Protein AF-A0A7R9VG08-F1 (afdb_monomer_lite)

InterPro domains:
  IPR040853 RapA2, cadherin-like domain [PF17803] (52-114)

Organism: NCBI:txid2749911

Sequence (118 aa):
IGSDPGGVVTLRPDGAISFDPNGDFDELEDDETESVTFVYIIEDSKGAVDTATVTISVSGENDVIAEDDSYTTDQDTPITECIVMNDSDPEGHSFTVDKVDPERDGTFVDVPEGGSVT

Radius of gyration: 24.41 Å; chains: 1; bounding box: 51×30×76 Å

Structure (mmCIF, N/CA/C/O backbone):
data_AF-A0A7R9VG08-F1
#
_entry.id   AF-A0A7R9VG08-F1
#
loop_
_atom_site.group_PDB
_atom_site.id
_atom_site.type_symbol
_atom_site.label_atom_id
_atom_site.label_alt_id
_atom_site.label_comp_id
_atom_site.label_asym_id
_atom_site.label_entity_id
_atom_site.label_seq_id
_atom_site.pdbx_PDB_ins_code
_atom_site.Cartn_x
_atom_site.Cartn_y
_atom_site.Cartn_z
_atom_site.occupancy
_atom_site.B_iso_or_equiv
_atom_site.auth_seq_id
_atom_site.auth_comp_id
_atom_site.auth_asym_id
_atom_site.auth_atom_id
_atom_site.pdbx_PDB_model_num
ATOM 1 N N . ILE A 1 1 ? -9.614 14.190 21.013 1.00 35.09 1 ILE A N 1
ATOM 2 C CA . ILE A 1 1 ? -9.773 14.241 19.546 1.00 35.09 1 ILE A CA 1
ATOM 3 C C . ILE A 1 1 ? -8.469 13.720 18.973 1.00 35.09 1 ILE A C 1
ATOM 5 O O . ILE A 1 1 ? -7.469 14.417 19.056 1.00 35.09 1 ILE A O 1
ATOM 9 N N . GLY A 1 2 ? -8.440 12.418 18.679 1.00 38.91 2 GLY A N 1
ATOM 10 C CA . GLY A 1 2 ? -7.235 11.730 18.215 1.00 38.91 2 GLY A CA 1
ATOM 11 C C . GLY A 1 2 ? -6.901 12.207 16.810 1.00 38.91 2 GLY A C 1
ATOM 12 O O . GLY A 1 2 ? -7.814 12.415 16.017 1.00 38.91 2 GLY A O 1
ATOM 13 N N . SER A 1 3 ? -5.621 12.466 16.576 1.00 45.19 3 SER A N 1
ATOM 14 C CA . SER A 1 3 ? -5.012 12.631 15.257 1.00 45.19 3 SER A CA 1
ATOM 15 C C . SER A 1 3 ? -5.509 11.531 14.323 1.00 45.19 3 SER A C 1
ATOM 17 O O . SER A 1 3 ? -5.515 10.381 14.757 1.00 45.19 3 SER A O 1
ATOM 19 N N . ASP A 1 4 ? -5.953 11.893 13.114 1.00 56.69 4 ASP A N 1
ATOM 20 C CA . ASP A 1 4 ? -6.345 10.926 12.082 1.00 56.69 4 ASP A CA 1
ATOM 21 C C . ASP A 1 4 ? -5.176 9.951 11.890 1.00 56.69 4 ASP A C 1
ATOM 23 O O . ASP A 1 4 ? -4.101 10.387 11.478 1.00 56.69 4 ASP A O 1
ATOM 27 N N . PRO A 1 5 ? -5.322 8.681 12.289 1.00 61.38 5 PRO A N 1
ATOM 28 C CA . PRO A 1 5 ? -4.205 7.750 12.383 1.00 61.38 5 PRO A CA 1
ATOM 29 C C . PRO A 1 5 ? -3.847 7.091 11.037 1.00 61.38 5 PRO A C 1
ATOM 31 O O . PRO A 1 5 ? -3.235 6.032 11.049 1.00 61.38 5 PRO A O 1
ATOM 34 N N . GLY A 1 6 ? -4.250 7.689 9.909 1.00 82.94 6 GLY A N 1
ATOM 35 C CA . GLY A 1 6 ? -4.264 7.043 8.594 1.00 82.94 6 GLY A CA 1
ATOM 36 C C . GLY A 1 6 ? -5.377 5.990 8.469 1.00 82.94 6 GLY A C 1
ATOM 37 O O . GLY A 1 6 ? -5.818 5.389 9.457 1.00 82.94 6 GLY A O 1
ATOM 38 N N . GLY A 1 7 ? -5.863 5.784 7.249 1.00 90.12 7 GLY A N 1
ATOM 39 C CA . GLY A 1 7 ? -6.945 4.872 6.895 1.00 90.12 7 GLY A CA 1
ATOM 40 C C . GLY A 1 7 ? -8.329 5.266 7.433 1.00 90.12 7 GLY A C 1
ATOM 41 O O . GLY A 1 7 ? -8.524 6.224 8.182 1.00 90.12 7 GLY A O 1
ATOM 42 N N . VAL A 1 8 ? -9.344 4.483 7.062 1.00 92.75 8 VAL A N 1
ATOM 43 C CA . VAL A 1 8 ? -10.752 4.697 7.419 1.00 92.75 8 VAL A CA 1
ATOM 44 C C . VAL A 1 8 ? -11.258 3.560 8.302 1.00 92.75 8 VAL A C 1
ATOM 46 O O . VAL A 1 8 ? -11.385 2.412 7.873 1.00 92.75 8 VAL A O 1
ATOM 49 N N . VAL A 1 9 ? -11.631 3.884 9.545 1.00 93.12 9 VAL A N 1
ATOM 50 C CA . VAL A 1 9 ? -12.285 2.943 10.469 1.00 93.12 9 VAL A CA 1
ATOM 51 C C . VAL A 1 9 ? -13.802 3.124 10.432 1.00 93.12 9 VAL A C 1
ATOM 53 O O . VAL A 1 9 ? -14.326 4.200 10.711 1.00 93.12 9 VAL A O 1
ATOM 56 N N . THR A 1 10 ? -14.531 2.039 10.174 1.00 92.56 10 THR A N 1
ATOM 57 C CA . THR A 1 10 ? -15.999 2.000 10.241 1.00 92.56 10 THR A CA 1
ATOM 58 C C . THR A 1 10 ? -16.467 1.051 11.339 1.00 92.56 10 THR A C 1
ATOM 60 O O . THR A 1 10 ? -16.187 -0.147 11.290 1.00 92.56 10 THR A O 1
ATOM 63 N N . LEU A 1 11 ? -17.241 1.560 12.304 1.00 92.88 11 LEU A N 1
ATOM 64 C CA . LEU A 1 11 ? -17.931 0.740 13.305 1.00 92.88 11 LEU A CA 1
ATOM 65 C C . LEU A 1 11 ? -19.284 0.263 12.766 1.00 92.88 11 LEU A C 1
ATOM 67 O O . LEU A 1 11 ? -20.112 1.058 12.318 1.00 92.88 11 LEU A O 1
ATOM 71 N N . ARG A 1 12 ? -19.530 -1.043 12.845 1.00 92.88 12 ARG A N 1
ATOM 72 C CA . ARG A 1 12 ? -20.773 -1.684 12.414 1.00 92.88 12 ARG A CA 1
ATOM 73 C C . ARG A 1 12 ? -21.762 -1.820 13.584 1.00 92.88 12 ARG A C 1
ATOM 75 O O . ARG A 1 12 ? -21.340 -1.903 14.738 1.00 92.88 12 ARG A O 1
ATOM 82 N N . PRO A 1 13 ? -23.084 -1.893 13.321 1.00 89.62 13 PRO A N 1
ATOM 83 C CA . PRO A 1 13 ? -24.103 -1.992 14.376 1.00 89.62 13 PRO A CA 1
ATOM 84 C C . PRO A 1 13 ? -24.025 -3.246 15.261 1.00 89.62 13 PRO A C 1
ATOM 86 O O . PRO A 1 13 ? -24.587 -3.258 16.351 1.00 89.62 13 PRO A O 1
ATOM 89 N N . ASP A 1 14 ? -23.368 -4.306 14.792 1.00 92.12 14 ASP A N 1
ATOM 90 C CA . ASP A 1 14 ? -23.110 -5.543 15.541 1.00 92.12 14 ASP A CA 1
ATOM 91 C C . ASP A 1 14 ? -21.860 -5.456 16.438 1.00 92.12 14 ASP A C 1
ATOM 93 O O . ASP A 1 14 ? -21.523 -6.426 17.115 1.00 92.12 14 ASP A O 1
ATOM 97 N N . GLY A 1 15 ? -21.189 -4.300 16.465 1.00 89.44 15 GLY A N 1
ATOM 98 C CA . GLY A 1 15 ? -19.971 -4.057 17.234 1.00 89.44 15 GLY A CA 1
ATOM 99 C C . GLY A 1 15 ? -18.682 -4.466 16.517 1.00 89.44 15 GLY A C 1
ATOM 100 O O . GLY A 1 15 ? -17.605 -4.282 17.079 1.00 89.44 15 GLY A O 1
ATOM 101 N N . ALA A 1 16 ? -18.759 -4.997 15.291 1.00 94.12 16 ALA A N 1
ATOM 102 C CA . ALA A 1 16 ? -17.576 -5.266 14.479 1.00 94.12 16 ALA A CA 1
ATOM 103 C C . ALA A 1 16 ? -16.996 -3.971 13.888 1.00 94.12 16 ALA A C 1
ATOM 105 O O . ALA A 1 16 ? -17.726 -3.013 13.633 1.00 94.12 16 ALA A O 1
ATOM 106 N N . ILE A 1 17 ? -15.694 -3.955 13.606 1.00 94.56 17 ILE A N 1
ATOM 107 C CA . ILE A 1 17 ? -15.035 -2.862 12.880 1.00 94.56 17 ILE A CA 1
ATOM 108 C C . ILE A 1 17 ? -14.584 -3.316 11.488 1.00 94.56 17 ILE A C 1
ATOM 110 O O . ILE A 1 17 ? -14.292 -4.493 11.280 1.00 94.56 17 ILE A O 1
ATOM 114 N N . SER A 1 18 ? -14.529 -2.375 10.550 1.00 94.38 18 SER A N 1
ATOM 115 C CA . SER A 1 18 ? -13.807 -2.486 9.278 1.00 94.38 18 SER A CA 1
ATOM 116 C C . SER A 1 18 ? -12.726 -1.414 9.253 1.00 94.38 18 SER A C 1
ATOM 118 O O . SER A 1 18 ? -12.994 -0.292 9.681 1.00 94.38 18 SER A O 1
ATOM 120 N N . PHE A 1 19 ? -11.542 -1.753 8.757 1.00 94.81 19 PHE A N 1
ATOM 121 C CA . PHE A 1 19 ? -10.441 -0.819 8.541 1.00 94.81 19 PHE A CA 1
ATOM 122 C C . PHE A 1 19 ? -10.016 -0.902 7.078 1.00 94.81 19 PHE A C 1
ATOM 124 O O . PHE A 1 19 ? -9.847 -2.006 6.562 1.00 94.81 19 PHE A O 1
ATOM 131 N N . ASP A 1 20 ? -9.910 0.251 6.432 1.00 95.25 20 ASP A N 1
ATOM 132 C CA . ASP A 1 20 ? -9.443 0.407 5.058 1.00 95.25 20 ASP A CA 1
ATOM 133 C C . ASP A 1 20 ? -8.213 1.328 5.071 1.00 95.25 20 ASP A C 1
ATOM 135 O O . ASP A 1 20 ? -8.377 2.498 5.418 1.00 95.25 20 ASP A O 1
ATOM 139 N N . PRO A 1 21 ? -7.001 0.836 4.755 1.00 94.06 21 PRO A N 1
ATOM 140 C CA . PRO A 1 21 ? -5.797 1.665 4.670 1.00 94.06 21 PRO A CA 1
ATOM 141 C C . PRO A 1 21 ? -5.931 2.838 3.685 1.00 94.06 21 PRO A C 1
ATOM 143 O O . PRO A 1 21 ? -5.313 3.872 3.905 1.00 94.06 21 PRO A O 1
ATOM 146 N N . ASN A 1 22 ? -6.760 2.700 2.639 1.00 93.12 22 ASN A N 1
ATOM 147 C CA . ASN A 1 22 ? -7.077 3.737 1.649 1.00 93.12 22 ASN A CA 1
ATOM 148 C C . ASN A 1 22 ? -5.852 4.453 1.027 1.00 93.12 22 ASN A C 1
ATOM 150 O O . ASN A 1 22 ? -5.936 5.629 0.681 1.00 93.12 22 ASN A O 1
ATOM 154 N N . GLY A 1 23 ? -4.726 3.751 0.883 1.00 92.94 23 GLY A N 1
ATOM 155 C CA . GLY A 1 23 ? -3.485 4.296 0.321 1.00 92.94 23 GLY A CA 1
ATOM 156 C C . GLY A 1 23 ? -2.660 5.163 1.281 1.00 92.94 23 GLY A C 1
ATOM 157 O O . GLY A 1 23 ? -1.589 5.640 0.929 1.00 92.94 23 GLY A O 1
ATOM 158 N N . ASP A 1 24 ? -3.120 5.371 2.520 1.00 94.44 24 ASP A N 1
ATOM 159 C CA . ASP A 1 24 ? -2.430 6.248 3.480 1.00 94.44 24 ASP A CA 1
ATOM 160 C C . ASP A 1 24 ? -1.093 5.663 3.986 1.00 94.44 24 ASP A C 1
ATOM 162 O O . ASP A 1 24 ? -0.389 6.327 4.743 1.00 94.44 24 ASP A O 1
ATOM 166 N N . PHE A 1 25 ? -0.758 4.430 3.594 1.00 95.12 25 PHE A N 1
ATOM 167 C CA . PHE A 1 25 ? 0.433 3.694 4.024 1.00 95.12 25 PHE A CA 1
ATOM 168 C C . PHE A 1 25 ? 1.266 3.170 2.846 1.00 95.12 25 PHE A C 1
ATOM 170 O O . PHE A 1 25 ? 2.125 2.324 3.066 1.00 95.12 25 PHE A O 1
ATOM 177 N N . ASP A 1 26 ? 1.023 3.666 1.626 1.00 94.38 26 ASP A N 1
ATOM 178 C CA . ASP A 1 26 ? 1.740 3.237 0.411 1.00 94.38 26 ASP A CA 1
ATOM 179 C C . ASP A 1 26 ? 3.239 3.608 0.452 1.00 94.38 26 ASP A C 1
ATOM 181 O O . ASP A 1 26 ? 4.011 3.156 -0.374 1.00 94.38 26 ASP A O 1
ATOM 185 N N . GLU A 1 27 ? 3.668 4.440 1.406 1.00 94.06 27 GLU A N 1
ATOM 186 C CA . GLU A 1 27 ? 5.082 4.792 1.603 1.00 94.06 27 GLU A CA 1
ATOM 187 C C . GLU A 1 27 ? 5.826 3.825 2.552 1.00 94.06 27 GLU A C 1
ATOM 189 O O . GLU A 1 27 ? 7.013 4.029 2.792 1.00 94.06 27 GLU A O 1
ATOM 194 N N . LEU A 1 28 ? 5.155 2.828 3.153 1.00 95.25 28 LEU A N 1
ATOM 195 C CA . LEU A 1 28 ? 5.797 1.904 4.098 1.00 95.25 28 LEU A CA 1
ATOM 196 C C . LEU A 1 28 ? 6.549 0.778 3.376 1.00 95.25 28 LEU A C 1
ATOM 198 O O . LEU A 1 28 ? 5.935 -0.029 2.685 1.00 95.25 28 LEU A O 1
ATOM 202 N N . GLU A 1 29 ? 7.839 0.622 3.675 1.00 95.69 29 GLU A N 1
ATOM 203 C CA . GLU A 1 29 ? 8.657 -0.482 3.147 1.00 95.69 29 GLU A CA 1
ATOM 204 C C . GLU A 1 29 ? 8.389 -1.840 3.856 1.00 95.69 29 GLU A C 1
ATOM 206 O O . GLU A 1 29 ? 7.781 -1.908 4.928 1.00 95.69 29 GLU A O 1
ATOM 211 N N . ASP A 1 30 ? 8.908 -2.944 3.293 1.00 93.38 30 ASP A N 1
ATOM 212 C CA . ASP A 1 30 ? 8.759 -4.338 3.779 1.00 93.38 30 ASP A CA 1
ATOM 213 C C . ASP A 1 30 ? 9.086 -4.554 5.276 1.00 93.38 30 ASP A C 1
ATOM 215 O O . ASP A 1 30 ? 8.587 -5.492 5.912 1.00 93.38 30 ASP A O 1
ATOM 219 N N . ASP A 1 31 ? 9.986 -3.752 5.848 1.00 94.06 31 ASP A N 1
ATOM 220 C CA . ASP A 1 31 ? 10.394 -3.836 7.253 1.00 94.06 31 ASP A CA 1
ATOM 221 C C . ASP A 1 31 ? 9.844 -2.700 8.125 1.00 94.06 31 ASP A C 1
ATOM 223 O O . ASP A 1 31 ? 10.141 -2.631 9.328 1.00 94.06 31 ASP A O 1
ATOM 227 N N . GLU A 1 32 ? 8.969 -1.871 7.562 1.00 96.12 32 GLU A N 1
ATOM 228 C CA . GLU A 1 32 ? 8.303 -0.787 8.255 1.00 96.12 32 GLU A CA 1
ATOM 229 C C . GLU A 1 32 ? 6.909 -1.178 8.744 1.00 96.12 32 GLU A C 1
ATOM 231 O O . GLU A 1 32 ? 6.241 -2.117 8.297 1.00 96.12 32 GLU A O 1
ATOM 236 N N . THR A 1 33 ? 6.473 -0.498 9.799 1.00 95.25 33 THR A N 1
ATOM 237 C CA . THR A 1 33 ? 5.167 -0.738 10.403 1.00 95.25 33 THR A CA 1
ATOM 238 C C . THR A 1 33 ? 4.679 0.518 11.095 1.00 95.25 33 THR A C 1
ATOM 240 O O . THR A 1 33 ? 5.383 1.087 11.934 1.00 95.25 33 THR A O 1
ATOM 243 N N . GLU A 1 34 ? 3.426 0.880 10.837 1.00 95.19 34 GLU A N 1
ATOM 244 C CA . GLU A 1 34 ? 2.744 1.972 11.519 1.00 95.19 34 GLU A CA 1
ATOM 245 C C . GLU A 1 34 ? 1.562 1.468 12.358 1.00 95.19 34 GLU A C 1
ATOM 247 O O . GLU A 1 34 ? 0.969 0.414 12.114 1.00 95.19 34 GLU A O 1
ATOM 252 N N . SER A 1 35 ? 1.251 2.194 13.434 1.00 93.69 35 SER A N 1
ATOM 253 C CA . SER A 1 35 ? 0.172 1.845 14.357 1.00 93.69 35 SER A CA 1
ATOM 254 C C . SER A 1 35 ? -0.977 2.835 14.281 1.00 93.69 35 SER A C 1
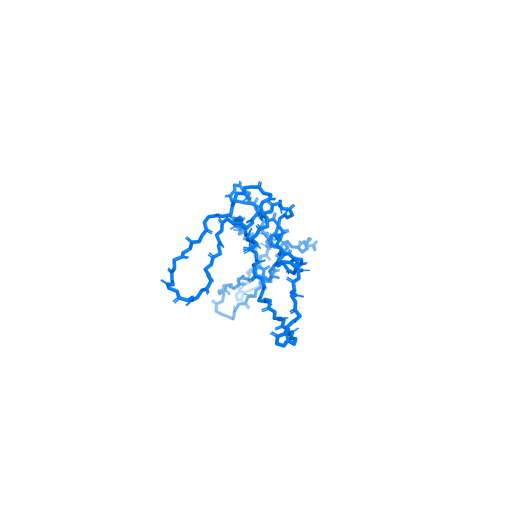ATOM 256 O O . SER A 1 35 ? -0.850 3.993 14.677 1.00 93.69 35 SER A O 1
ATOM 258 N N . VAL A 1 36 ? -2.148 2.321 13.926 1.00 93.88 36 VAL A N 1
ATOM 259 C CA . VAL A 1 36 ? -3.406 3.061 13.922 1.00 93.88 36 VAL A CA 1
ATOM 260 C C . VAL A 1 36 ? -4.121 2.827 15.248 1.00 93.88 36 VAL A C 1
ATOM 262 O O . VAL A 1 36 ? -4.367 1.682 15.638 1.00 93.88 36 VAL A O 1
ATOM 265 N N . THR A 1 37 ? -4.467 3.892 15.978 1.00 92.75 37 THR A N 1
ATOM 266 C CA . THR A 1 37 ? -5.143 3.761 17.281 1.00 92.75 37 THR A CA 1
ATOM 267 C C . THR A 1 37 ? -6.423 4.573 17.365 1.00 92.75 37 THR A C 1
ATOM 269 O O . THR A 1 37 ? -6.474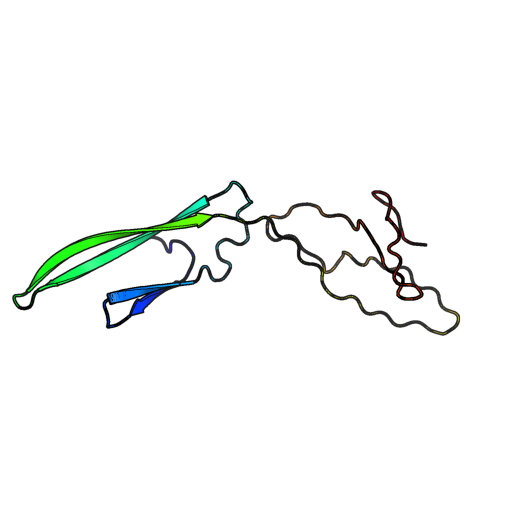 5.736 16.974 1.00 92.75 37 THR A O 1
ATOM 272 N N . PHE A 1 38 ? -7.467 3.970 17.929 1.00 90.38 38 PHE A N 1
ATOM 273 C CA . PHE A 1 38 ? -8.723 4.660 18.204 1.00 90.38 38 PHE A CA 1
ATOM 274 C C . PHE A 1 38 ? -9.359 4.158 19.500 1.00 90.38 38 PHE A C 1
ATOM 276 O O . PHE A 1 38 ? -9.084 3.058 19.978 1.00 90.38 38 PHE A O 1
ATOM 283 N N . VAL A 1 39 ? -10.214 4.990 20.091 1.00 93.19 39 VAL A N 1
ATOM 284 C CA . VAL A 1 39 ? -10.913 4.698 21.348 1.00 93.19 39 VAL A CA 1
ATOM 285 C C . VAL A 1 39 ? -12.384 4.446 21.051 1.00 93.19 39 VAL A C 1
ATOM 287 O O . VAL A 1 39 ? -12.990 5.180 20.273 1.00 93.19 39 VAL A O 1
ATOM 290 N N . TYR A 1 40 ? -12.971 3.448 21.705 1.00 92.38 40 TYR A N 1
ATOM 291 C CA . TYR A 1 40 ? -14.411 3.213 21.701 1.00 92.38 40 TYR A CA 1
ATOM 292 C C . TYR A 1 40 ? -14.978 3.263 23.120 1.00 92.38 40 TYR A C 1
ATOM 294 O O . TYR A 1 40 ? -14.261 3.108 24.112 1.00 92.38 40 TYR A O 1
ATOM 302 N N . ILE A 1 41 ? -16.283 3.516 23.200 1.00 95.06 41 ILE A N 1
ATOM 303 C CA . ILE A 1 41 ? -17.036 3.639 24.447 1.00 95.06 41 ILE A CA 1
ATOM 304 C C . ILE A 1 41 ? -18.150 2.598 24.412 1.00 95.06 41 ILE A C 1
ATOM 306 O O . ILE A 1 41 ? -18.849 2.479 23.405 1.00 95.06 41 ILE A O 1
ATOM 310 N N . ILE A 1 42 ? -18.319 1.861 25.505 1.00 95.62 42 ILE A N 1
ATOM 311 C CA . ILE A 1 42 ? -19.482 1.000 25.727 1.00 95.62 42 ILE A CA 1
ATOM 312 C C . ILE A 1 42 ? -20.384 1.636 26.779 1.00 95.62 42 ILE A C 1
ATOM 314 O O . ILE A 1 42 ? -19.898 2.286 27.701 1.00 95.62 42 ILE A O 1
ATOM 318 N N . GLU A 1 43 ? -21.691 1.433 26.647 1.00 96.88 43 GLU A N 1
ATOM 319 C CA . GLU A 1 43 ? -22.695 1.877 27.612 1.00 96.88 43 GLU A CA 1
ATOM 320 C C . GLU A 1 43 ? -23.655 0.720 27.907 1.00 96.88 43 GLU A C 1
ATOM 322 O O . GLU A 1 43 ? -24.136 0.052 26.987 1.00 96.88 43 GLU A O 1
ATOM 327 N N . ASP A 1 44 ? -23.921 0.449 29.185 1.00 97.31 44 ASP A N 1
ATOM 328 C CA . ASP A 1 44 ? -24.915 -0.546 29.580 1.00 97.31 44 ASP A CA 1
ATOM 329 C C . ASP A 1 44 ? -26.344 0.031 29.580 1.00 97.31 44 ASP A C 1
ATOM 331 O O . ASP A 1 44 ? -26.578 1.235 29.524 1.00 97.31 44 ASP A O 1
ATOM 335 N N . SER A 1 45 ? -27.348 -0.839 29.707 1.00 97.38 45 SER A N 1
ATOM 336 C CA . SER A 1 45 ? -28.766 -0.425 29.741 1.00 97.38 45 SER A CA 1
ATOM 337 C C . SER A 1 45 ? -29.156 0.516 30.898 1.00 97.38 45 SER A C 1
ATOM 339 O O . SER A 1 45 ? -30.297 0.975 30.952 1.00 97.38 45 SER A O 1
ATOM 341 N N . LYS A 1 46 ? -28.255 0.756 31.856 1.00 97.81 46 LYS A N 1
ATOM 342 C CA . LYS A 1 46 ? -28.455 1.615 33.028 1.00 97.81 46 LYS A CA 1
ATOM 343 C C . LYS A 1 46 ? -27.634 2.906 32.949 1.00 97.81 46 LYS A C 1
ATOM 345 O O . LYS A 1 46 ? -27.695 3.694 33.893 1.00 97.81 46 LYS A O 1
ATOM 350 N N . GLY A 1 47 ? -26.912 3.130 31.851 1.00 97.56 47 GLY A N 1
ATOM 351 C CA . GLY A 1 47 ? -26.115 4.328 31.602 1.00 97.56 47 GLY A CA 1
ATOM 352 C C . GLY A 1 47 ? -24.708 4.294 32.200 1.00 97.56 47 GLY A C 1
ATOM 353 O O . GLY A 1 47 ? -24.071 5.341 32.308 1.00 97.56 47 GLY A O 1
ATOM 354 N N . ALA A 1 48 ? -24.214 3.129 32.634 1.00 98.44 48 ALA A N 1
ATOM 355 C CA . ALA A 1 48 ? -22.810 2.995 33.008 1.00 98.44 48 ALA A CA 1
ATOM 356 C C . ALA A 1 48 ? -21.952 2.928 31.742 1.00 98.44 48 ALA A C 1
ATOM 358 O O . ALA A 1 48 ? -22.238 2.122 30.858 1.00 98.44 48 ALA A O 1
ATOM 359 N N . VAL A 1 49 ? -20.899 3.745 31.679 1.00 98.31 49 VAL A N 1
ATOM 360 C CA . VAL A 1 49 ? -19.980 3.815 30.536 1.00 98.31 49 VAL A CA 1
ATOM 361 C C . VAL A 1 49 ? -18.586 3.318 30.897 1.00 98.31 49 VAL A C 1
ATOM 363 O O . VAL A 1 49 ? -18.128 3.517 32.023 1.00 98.31 49 VAL A O 1
ATOM 366 N N . ASP A 1 50 ? -17.908 2.717 29.925 1.00 98.31 50 ASP A N 1
ATOM 367 C CA . ASP A 1 50 ? -16.486 2.373 29.994 1.00 98.31 50 ASP A CA 1
ATOM 368 C C . ASP A 1 50 ? -15.812 2.617 28.638 1.00 98.31 50 ASP A C 1
ATOM 370 O O . ASP A 1 50 ? -16.481 2.670 27.603 1.00 98.31 50 ASP A O 1
ATOM 374 N N . THR A 1 51 ? -14.493 2.795 28.637 1.00 97.62 51 THR A N 1
ATOM 375 C CA . THR A 1 51 ? -13.717 3.143 27.439 1.00 97.62 51 THR A CA 1
ATOM 376 C C . THR A 1 51 ? -12.571 2.169 27.223 1.00 97.62 51 THR A C 1
ATOM 378 O O . THR A 1 51 ? -11.877 1.820 28.176 1.00 97.62 51 THR A O 1
ATOM 381 N N . ALA A 1 52 ? -12.306 1.802 25.971 1.00 96.50 52 ALA A N 1
ATOM 382 C CA . ALA A 1 52 ? -11.162 0.972 25.610 1.00 96.50 52 ALA A CA 1
ATOM 383 C C . ALA A 1 52 ? -10.518 1.430 24.295 1.00 96.50 52 ALA A C 1
ATOM 385 O O . ALA A 1 52 ? -11.152 2.080 23.463 1.00 96.50 52 ALA A O 1
ATOM 386 N N . THR A 1 53 ? -9.244 1.087 24.120 1.00 95.25 53 THR A N 1
ATOM 387 C CA . THR A 1 53 ? -8.446 1.430 22.936 1.00 95.25 53 THR A CA 1
ATOM 388 C C . THR A 1 53 ? -8.290 0.211 22.039 1.00 95.25 53 THR A C 1
ATOM 390 O O . THR A 1 53 ? -8.033 -0.891 22.525 1.00 95.25 53 THR A O 1
ATOM 393 N N . VAL A 1 54 ? -8.411 0.420 20.732 1.00 94.56 54 VAL A N 1
ATOM 394 C CA . VAL A 1 54 ? -8.011 -0.527 19.692 1.00 94.56 54 VAL A CA 1
ATOM 395 C C . VAL A 1 54 ? -6.719 -0.021 19.060 1.00 94.56 54 VAL A C 1
ATOM 397 O O . VAL A 1 54 ? -6.585 1.173 18.788 1.00 94.56 54 VAL A O 1
ATOM 400 N N . THR A 1 55 ? -5.786 -0.940 18.828 1.00 94.56 55 THR A N 1
ATOM 401 C CA . THR A 1 55 ? -4.544 -0.704 18.089 1.00 94.56 55 THR A CA 1
ATOM 402 C C . THR A 1 55 ? -4.503 -1.669 16.913 1.00 94.56 55 THR A C 1
ATOM 404 O O . THR A 1 55 ? -4.644 -2.876 17.108 1.00 94.56 55 THR A O 1
ATOM 407 N N . ILE A 1 56 ? -4.328 -1.132 15.711 1.00 95.31 56 ILE A N 1
ATOM 408 C CA . ILE A 1 56 ? -4.120 -1.870 14.466 1.00 95.31 56 ILE A CA 1
ATOM 409 C C . ILE A 1 56 ? -2.672 -1.626 14.044 1.00 95.31 56 ILE A C 1
ATOM 411 O O . ILE A 1 56 ? -2.202 -0.495 14.110 1.00 95.31 56 ILE A O 1
ATOM 415 N N . SER A 1 57 ? -1.976 -2.688 13.650 1.00 95.38 57 SER A N 1
ATOM 416 C CA . SER A 1 57 ? -0.621 -2.624 13.101 1.00 95.38 57 SER A CA 1
ATOM 417 C C . SER A 1 57 ? -0.720 -2.802 11.592 1.00 95.38 57 SER A C 1
ATOM 419 O O . SER A 1 57 ? -1.289 -3.804 11.155 1.00 95.38 57 SER A O 1
ATOM 421 N N . VAL A 1 58 ? -0.201 -1.847 10.827 1.00 96.62 58 VAL A N 1
ATOM 422 C CA . VAL A 1 58 ? -0.109 -1.898 9.364 1.00 96.62 58 VAL A CA 1
ATOM 423 C C . VAL A 1 58 ? 1.351 -2.134 9.021 1.00 96.62 58 VAL A C 1
ATOM 425 O O . VAL A 1 58 ? 2.193 -1.343 9.430 1.00 96.62 58 VAL A O 1
ATOM 428 N N . SER A 1 59 ? 1.650 -3.249 8.363 1.00 96.12 59 SER A N 1
ATOM 429 C CA . SER A 1 59 ? 2.988 -3.529 7.836 1.00 96.12 59 SER A CA 1
ATOM 430 C C . SER A 1 59 ? 3.052 -3.051 6.395 1.00 96.12 59 SER A C 1
ATOM 432 O O . SER A 1 59 ? 2.062 -3.220 5.681 1.00 96.12 59 SER A O 1
ATOM 434 N N . GLY A 1 60 ? 4.179 -2.451 6.024 1.00 95.38 60 GLY A N 1
ATOM 435 C CA . GLY A 1 60 ? 4.455 -2.076 4.645 1.00 95.38 60 GLY A CA 1
ATOM 436 C C . GLY A 1 60 ? 4.756 -3.277 3.761 1.00 95.38 60 GLY A C 1
ATOM 437 O O . GLY A 1 60 ? 5.039 -4.375 4.253 1.00 95.38 60 GLY A O 1
ATOM 438 N N . GLU A 1 61 ? 4.669 -3.043 2.461 1.00 95.00 61 GLU A N 1
ATOM 439 C CA . GLU A 1 61 ? 5.144 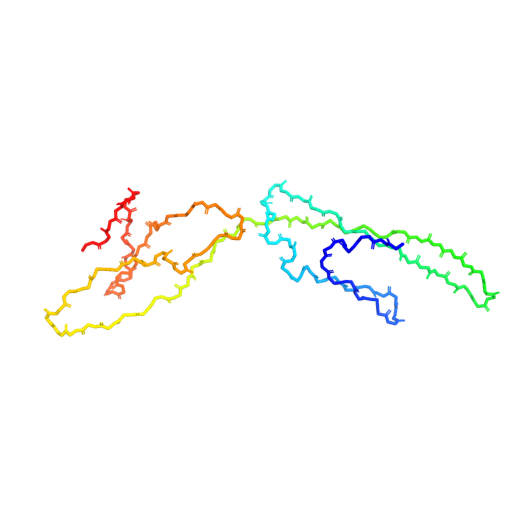-3.922 1.397 1.00 95.00 61 GLU A CA 1
ATOM 440 C C . GLU A 1 61 ? 5.854 -3.018 0.391 1.00 95.00 61 GLU A C 1
ATOM 442 O O . GLU A 1 61 ? 5.338 -1.952 0.098 1.00 95.00 61 GLU A O 1
ATOM 447 N N . ASN A 1 62 ? 7.018 -3.416 -0.122 1.00 94.00 62 ASN A N 1
ATOM 448 C CA . ASN A 1 62 ? 7.687 -2.630 -1.159 1.00 94.00 62 ASN A CA 1
ATOM 449 C C . ASN A 1 62 ? 6.992 -2.806 -2.518 1.00 94.00 62 ASN A C 1
ATOM 451 O O . ASN A 1 62 ? 7.006 -3.910 -3.082 1.00 94.00 62 ASN A O 1
ATOM 455 N N . ASP A 1 63 ? 6.550 -1.706 -3.114 1.00 93.75 63 ASP A N 1
ATOM 456 C CA . ASP A 1 63 ? 5.856 -1.675 -4.395 1.00 93.75 63 ASP A CA 1
ATOM 457 C C . ASP A 1 63 ? 6.733 -1.248 -5.589 1.00 93.75 63 ASP A C 1
ATOM 459 O O . ASP A 1 63 ? 7.854 -0.768 -5.466 1.00 93.75 63 ASP A O 1
ATOM 463 N N . VAL A 1 64 ? 6.223 -1.505 -6.800 1.00 94.06 64 VAL A N 1
ATOM 464 C CA . VAL A 1 64 ? 6.647 -0.869 -8.059 1.00 94.06 64 VAL A CA 1
ATOM 465 C C . VAL A 1 64 ? 5.494 -0.971 -9.058 1.00 94.06 64 VAL A C 1
ATOM 467 O O . VAL A 1 64 ? 4.900 -2.037 -9.244 1.00 94.06 64 VAL A O 1
ATOM 470 N N . ILE A 1 65 ? 5.160 0.136 -9.713 1.00 94.62 65 ILE A N 1
ATOM 471 C CA . ILE A 1 65 ? 4.012 0.252 -10.613 1.00 94.62 65 ILE A CA 1
ATOM 472 C C . ILE A 1 65 ? 4.523 0.543 -12.020 1.00 94.62 65 ILE A C 1
ATOM 474 O O . ILE A 1 65 ? 5.020 1.636 -12.289 1.00 94.62 65 ILE A O 1
ATOM 478 N N . ALA A 1 66 ? 4.367 -0.435 -12.913 1.00 95.12 66 ALA A N 1
ATOM 479 C CA . ALA A 1 66 ? 4.611 -0.265 -14.341 1.00 95.12 66 ALA A CA 1
ATOM 480 C C . ALA A 1 66 ? 3.302 0.067 -15.071 1.00 95.12 66 ALA A C 1
ATOM 482 O O . ALA A 1 66 ? 2.295 -0.620 -14.881 1.00 95.12 66 ALA A O 1
ATOM 483 N N . GLU A 1 67 ? 3.320 1.097 -15.909 1.00 95.75 67 GLU A N 1
ATOM 484 C CA . GLU A 1 67 ? 2.153 1.597 -16.638 1.00 95.75 67 GLU A CA 1
ATOM 485 C C . GLU A 1 67 ? 2.303 1.338 -18.146 1.00 95.75 67 GLU A C 1
ATOM 487 O O . GLU A 1 67 ? 3.365 1.540 -18.731 1.00 95.75 67 GLU A O 1
ATOM 492 N N . ASP A 1 68 ? 1.223 0.918 -18.811 1.00 94.62 68 ASP A N 1
ATOM 493 C CA . ASP A 1 68 ? 1.280 0.520 -20.224 1.00 94.62 68 ASP A CA 1
ATOM 494 C C . ASP A 1 68 ? 1.681 1.683 -21.153 1.00 94.62 68 ASP A C 1
ATOM 496 O O . ASP A 1 68 ? 1.052 2.747 -21.185 1.00 94.62 68 ASP A O 1
ATOM 500 N N . ASP A 1 69 ? 2.659 1.428 -22.021 1.00 93.25 69 ASP A N 1
ATOM 501 C CA . ASP A 1 69 ? 3.043 2.329 -23.101 1.00 93.25 69 ASP A CA 1
ATOM 502 C C . ASP A 1 69 ? 2.276 2.072 -24.403 1.00 93.25 69 ASP A C 1
ATOM 504 O O . ASP A 1 69 ? 2.004 0.936 -24.803 1.00 93.25 69 ASP A O 1
ATOM 508 N N . SER A 1 70 ? 2.025 3.136 -25.170 1.00 93.62 70 SER A N 1
ATOM 509 C CA . SER A 1 70 ? 1.573 2.989 -26.555 1.00 93.62 70 SER A CA 1
ATOM 510 C C . SER A 1 70 ? 2.175 4.041 -27.475 1.00 93.62 70 SER A C 1
ATOM 512 O O . SER A 1 70 ? 2.168 5.239 -27.191 1.00 93.62 70 SER A O 1
ATOM 514 N N . TYR A 1 71 ? 2.655 3.581 -28.628 1.00 93.38 71 TYR A N 1
ATOM 515 C CA . TYR A 1 71 ? 3.285 4.427 -29.630 1.00 93.38 71 TYR A CA 1
ATOM 516 C C . TYR A 1 71 ? 2.775 4.099 -31.033 1.00 93.38 71 TYR A C 1
ATOM 518 O O . TYR A 1 71 ? 2.374 2.974 -31.331 1.00 93.38 71 TYR A O 1
ATOM 526 N N . THR A 1 72 ? 2.820 5.084 -31.928 1.00 95.19 72 THR A N 1
ATOM 527 C CA . THR A 1 72 ? 2.539 4.889 -33.357 1.00 95.19 72 THR A CA 1
ATOM 528 C C . THR A 1 72 ? 3.655 5.514 -34.178 1.00 95.19 72 THR A C 1
ATOM 530 O O . THR A 1 72 ? 4.204 6.544 -33.797 1.00 95.19 72 THR A O 1
ATOM 533 N N . THR A 1 73 ? 4.000 4.885 -35.298 1.00 95.94 73 THR A N 1
ATOM 534 C CA . THR A 1 73 ? 4.997 5.405 -36.232 1.00 95.94 73 THR A CA 1
ATOM 535 C C . THR A 1 73 ? 4.631 5.038 -37.669 1.00 95.94 73 THR A C 1
ATOM 537 O O . THR A 1 73 ? 3.863 4.099 -37.902 1.00 95.94 73 THR A O 1
ATOM 540 N N . ASP A 1 74 ? 5.168 5.777 -38.637 1.00 97.19 74 ASP A N 1
ATOM 541 C CA . ASP A 1 74 ? 5.015 5.471 -40.061 1.00 97.19 74 ASP A CA 1
ATOM 542 C C . ASP A 1 74 ? 5.940 4.314 -40.484 1.00 97.19 74 ASP A C 1
ATOM 544 O O . ASP A 1 74 ? 6.970 4.066 -39.862 1.00 97.19 74 ASP A O 1
ATOM 548 N N . GLN A 1 75 ? 5.606 3.635 -41.592 1.00 93.94 75 GLN A N 1
ATOM 549 C CA . GLN A 1 75 ? 6.250 2.392 -42.073 1.00 93.94 75 GLN A CA 1
ATOM 550 C C . GLN A 1 75 ? 7.785 2.421 -42.213 1.00 93.94 75 GLN A C 1
ATOM 552 O O . GLN A 1 75 ? 8.409 1.366 -42.244 1.00 93.94 75 GLN A O 1
ATOM 557 N N . ASP A 1 76 ? 8.381 3.610 -42.290 1.00 95.50 76 ASP A N 1
ATOM 558 C CA . ASP A 1 76 ? 9.820 3.827 -42.463 1.00 95.50 76 ASP A CA 1
ATOM 559 C C . ASP A 1 76 ? 10.363 4.870 -41.465 1.00 95.50 76 ASP A C 1
ATOM 561 O O . ASP A 1 76 ? 11.400 5.492 -41.701 1.00 95.50 76 ASP A O 1
ATOM 565 N N . THR A 1 77 ? 9.644 5.102 -40.360 1.00 94.19 77 THR A N 1
ATOM 566 C CA . THR A 1 77 ? 10.039 6.051 -39.312 1.00 94.19 77 THR A CA 1
ATOM 567 C C . THR A 1 77 ? 10.409 5.289 -38.038 1.00 94.19 77 THR A C 1
ATOM 569 O O . THR A 1 77 ? 9.545 4.656 -37.430 1.00 94.19 77 THR A O 1
ATOM 572 N N . PRO A 1 78 ? 11.685 5.298 -37.619 1.00 92.56 78 PRO A N 1
ATOM 573 C CA . PRO A 1 78 ? 12.077 4.693 -36.354 1.00 92.56 78 PRO A CA 1
ATOM 574 C C . PRO A 1 78 ? 11.555 5.517 -35.173 1.00 92.56 78 PRO A C 1
ATOM 576 O O . PRO A 1 78 ? 11.391 6.734 -35.279 1.00 92.56 78 PRO A O 1
ATOM 579 N N . ILE A 1 79 ? 11.348 4.846 -34.042 1.00 92.06 79 ILE A N 1
ATOM 580 C CA . ILE A 1 79 ? 10.965 5.456 -32.770 1.00 92.06 79 ILE A CA 1
ATOM 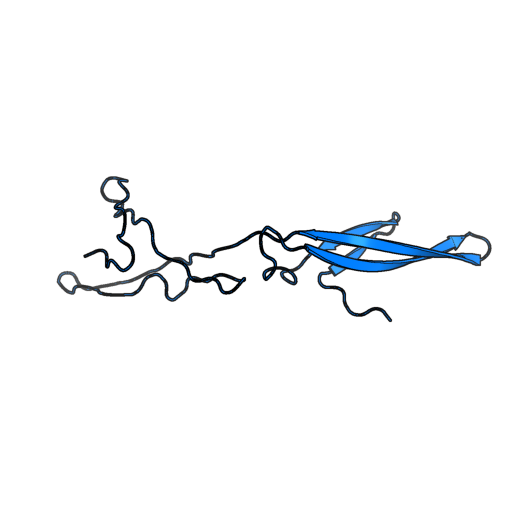581 C C . ILE A 1 79 ? 12.054 5.212 -31.720 1.00 92.06 79 ILE A C 1
ATOM 583 O O . ILE A 1 79 ? 12.707 4.169 -31.718 1.00 92.06 79 ILE A O 1
ATOM 587 N N . THR A 1 80 ? 12.285 6.194 -30.853 1.00 90.44 80 THR A N 1
ATOM 588 C CA . THR A 1 80 ? 13.202 6.092 -29.712 1.00 90.44 80 THR A CA 1
ATOM 589 C C . THR A 1 80 ? 12.566 6.836 -28.554 1.00 90.44 80 THR A C 1
ATOM 591 O O . THR A 1 80 ? 12.606 8.061 -28.520 1.00 90.44 80 THR A O 1
ATOM 594 N N . GLU A 1 81 ? 11.959 6.088 -27.640 1.00 89.12 81 GLU A N 1
ATOM 595 C CA . GLU A 1 81 ? 11.217 6.622 -26.498 1.00 89.12 81 GLU A CA 1
ATOM 596 C C . GLU A 1 81 ? 11.648 5.914 -25.214 1.00 89.12 81 GLU A C 1
ATOM 598 O O . GLU A 1 81 ? 12.282 4.856 -25.248 1.00 89.12 81 GLU A O 1
ATOM 603 N N . CYS A 1 82 ? 11.336 6.534 -24.080 1.00 86.94 82 CYS A N 1
ATOM 604 C CA . CYS A 1 82 ? 11.634 6.008 -22.757 1.00 86.94 82 CYS A CA 1
ATOM 605 C C . CYS A 1 82 ? 10.360 5.414 -22.150 1.00 86.94 82 CYS A C 1
ATOM 607 O O . CYS A 1 82 ? 9.422 6.159 -21.882 1.00 86.94 82 CYS A O 1
ATOM 609 N N . ILE A 1 83 ? 10.364 4.102 -21.914 1.00 90.19 83 ILE A N 1
ATOM 610 C CA . ILE A 1 83 ? 9.203 3.331 -21.429 1.00 90.19 83 ILE A CA 1
ATOM 611 C C . ILE A 1 83 ? 9.000 3.391 -19.909 1.00 90.19 83 ILE A C 1
ATOM 613 O O . ILE A 1 83 ? 8.060 2.825 -19.396 1.00 90.19 83 ILE A O 1
ATOM 617 N N . VAL A 1 84 ? 9.900 4.052 -19.174 1.00 92.19 84 VAL A N 1
ATOM 618 C CA . VAL A 1 84 ? 9.835 4.128 -17.700 1.00 92.19 84 VAL A CA 1
ATOM 619 C C . VAL A 1 84 ? 9.343 5.477 -17.184 1.00 92.19 84 VAL A C 1
ATOM 621 O O . VAL A 1 84 ? 9.434 5.769 -15.998 1.00 92.19 84 VAL A O 1
ATOM 624 N N . MET A 1 85 ? 8.921 6.381 -18.073 1.00 91.12 85 MET A N 1
ATOM 625 C CA . MET A 1 85 ? 8.577 7.752 -17.667 1.00 91.12 85 MET A CA 1
ATOM 626 C C . MET A 1 85 ? 7.235 7.853 -16.935 1.00 91.12 85 MET A C 1
ATOM 628 O O . MET A 1 85 ? 7.015 8.829 -16.219 1.00 91.12 85 MET A O 1
ATOM 632 N N . ASN A 1 86 ? 6.333 6.908 -17.179 1.00 93.62 86 ASN A N 1
ATOM 633 C CA . ASN A 1 86 ? 5.016 6.776 -16.557 1.00 93.62 86 ASN A CA 1
ATOM 634 C C . ASN A 1 86 ? 4.999 5.766 -15.402 1.00 93.62 86 ASN A C 1
ATOM 636 O O . ASN A 1 86 ? 4.023 5.749 -14.658 1.00 93.62 86 ASN A O 1
ATOM 640 N N . ASP A 1 87 ? 6.058 4.980 -15.245 1.00 95.56 87 ASP A N 1
ATOM 641 C CA . ASP A 1 87 ? 6.231 4.060 -14.128 1.00 95.56 87 ASP A CA 1
ATOM 642 C C . ASP A 1 87 ? 6.520 4.823 -12.825 1.00 95.56 87 ASP A C 1
ATOM 644 O O . ASP A 1 87 ? 7.028 5.952 -12.830 1.00 95.56 87 ASP A O 1
ATOM 648 N N . SER A 1 88 ? 6.204 4.207 -11.688 1.00 95.12 88 SER A N 1
ATOM 649 C CA . SER A 1 88 ? 6.389 4.820 -10.373 1.00 95.12 88 SER A CA 1
ATOM 650 C C . SER A 1 88 ? 6.666 3.799 -9.277 1.00 95.12 88 SER A C 1
ATOM 652 O O . SER A 1 88 ? 6.423 2.607 -9.435 1.00 95.12 88 SER A O 1
ATOM 654 N N . ASP A 1 89 ? 7.170 4.303 -8.163 1.00 96.38 89 ASP A N 1
ATOM 655 C CA . ASP A 1 89 ? 7.451 3.569 -6.938 1.00 96.38 89 ASP A CA 1
ATOM 656 C C . ASP A 1 89 ? 6.946 4.470 -5.796 1.00 96.38 89 ASP A C 1
ATOM 658 O O . ASP A 1 89 ? 7.453 5.595 -5.662 1.00 96.38 89 ASP A O 1
ATOM 662 N N . PRO A 1 90 ? 5.855 4.092 -5.107 1.00 95.00 90 PRO A N 1
ATOM 663 C CA . PRO A 1 90 ? 5.244 4.899 -4.048 1.00 95.00 90 PRO A CA 1
ATOM 664 C C . PRO A 1 90 ? 6.209 5.300 -2.923 1.00 95.00 90 PRO A C 1
ATOM 666 O O . PRO A 1 90 ? 6.115 6.412 -2.402 1.00 95.00 90 PRO A O 1
ATOM 669 N N . GLU A 1 91 ? 7.183 4.448 -2.621 1.00 95.69 91 GLU A N 1
ATOM 670 C CA . GLU A 1 91 ? 8.225 4.637 -1.612 1.00 95.69 91 GLU A CA 1
ATOM 671 C C . GLU A 1 91 ? 9.364 5.548 -2.116 1.00 95.69 91 GLU A C 1
ATOM 673 O O . GLU A 1 91 ? 10.189 6.058 -1.351 1.00 95.69 91 GLU A O 1
ATOM 678 N N . GLY A 1 92 ? 9.391 5.835 -3.420 1.00 92.06 92 GLY A N 1
ATOM 679 C CA . GLY A 1 92 ? 10.352 6.727 -4.058 1.00 92.06 92 GLY A CA 1
ATOM 680 C C . GLY A 1 92 ? 11.694 6.065 -4.365 1.00 92.06 92 GLY A C 1
ATOM 681 O O . GLY A 1 92 ? 12.693 6.769 -4.587 1.00 92.06 92 GLY A O 1
ATOM 682 N N . HIS A 1 93 ? 11.743 4.735 -4.401 1.00 92.56 93 HIS A N 1
ATOM 683 C CA . HIS A 1 93 ? 12.920 4.001 -4.828 1.00 92.56 93 HIS A CA 1
ATOM 684 C C . HIS A 1 93 ? 13.168 4.146 -6.333 1.00 92.56 93 HIS A C 1
ATOM 686 O O . HIS A 1 93 ? 12.289 4.403 -7.155 1.00 92.56 93 HIS A O 1
ATOM 692 N N . SER A 1 94 ? 14.437 4.011 -6.719 1.00 90.50 94 SER A N 1
ATOM 693 C CA . SER A 1 94 ? 14.803 3.927 -8.131 1.00 90.50 94 SER A CA 1
ATOM 694 C C . SER A 1 94 ? 14.588 2.509 -8.646 1.00 90.50 94 SER A C 1
ATOM 696 O O . SER A 1 94 ? 15.072 1.567 -8.021 1.00 90.50 94 SER A O 1
ATOM 698 N N . PHE A 1 95 ? 14.013 2.374 -9.837 1.00 89.75 95 PHE A N 1
ATOM 699 C CA . PHE A 1 95 ? 13.808 1.093 -10.511 1.00 89.75 95 PHE A CA 1
ATOM 700 C C . PHE A 1 95 ? 14.522 1.035 -11.871 1.00 89.75 95 PHE A C 1
ATOM 702 O O . PHE A 1 95 ? 14.942 2.051 -12.438 1.00 89.75 95 PHE A O 1
ATOM 709 N N . THR A 1 96 ? 14.688 -0.181 -12.392 1.00 88.12 96 THR A N 1
ATOM 710 C CA . THR A 1 96 ? 15.299 -0.464 -13.696 1.00 88.12 96 THR A CA 1
ATOM 711 C C . THR A 1 96 ? 14.421 -1.400 -14.513 1.00 88.12 96 THR A C 1
ATOM 713 O O . THR A 1 96 ? 13.681 -2.214 -13.970 1.00 88.12 96 THR A O 1
ATOM 716 N N . VAL A 1 97 ? 14.532 -1.316 -15.840 1.00 88.62 97 VAL A N 1
ATOM 717 C CA . VAL A 1 97 ? 13.975 -2.345 -16.724 1.00 88.62 97 VAL A CA 1
ATOM 718 C C . VAL A 1 97 ? 14.946 -3.510 -16.752 1.00 88.62 97 VAL A C 1
ATOM 720 O O . VAL A 1 97 ? 16.065 -3.359 -17.237 1.00 88.62 97 VAL A O 1
ATOM 723 N N . ASP A 1 98 ? 14.502 -4.670 -16.284 1.00 86.06 98 ASP A N 1
ATOM 724 C CA . ASP A 1 98 ? 15.347 -5.864 -16.256 1.00 86.06 98 ASP A CA 1
ATOM 725 C C . ASP A 1 98 ? 15.181 -6.716 -17.517 1.00 86.06 98 ASP A C 1
ATOM 727 O O . ASP A 1 98 ? 16.127 -7.358 -17.981 1.00 86.06 98 ASP A O 1
ATOM 731 N N . LYS A 1 99 ? 13.965 -6.758 -18.076 1.00 86.00 99 LYS A N 1
ATOM 732 C CA . LYS A 1 99 ? 13.610 -7.647 -19.186 1.00 86.00 99 LYS A CA 1
ATOM 733 C C . LYS A 1 99 ? 12.594 -7.013 -20.119 1.00 86.00 99 LYS A C 1
ATOM 735 O O . LYS A 1 99 ? 11.655 -6.370 -19.671 1.00 86.00 99 LYS A O 1
ATOM 740 N N . VAL A 1 100 ? 12.739 -7.294 -21.411 1.00 86.06 100 VAL A N 1
ATOM 741 C CA . VAL A 1 100 ? 11.752 -6.938 -22.440 1.00 86.06 100 VAL A CA 1
ATOM 742 C C . VAL A 1 100 ? 11.402 -8.180 -23.253 1.00 86.06 100 VAL A C 1
ATOM 744 O O . VAL A 1 100 ? 12.298 -8.914 -23.673 1.00 86.06 100 VAL A O 1
ATOM 747 N N . ASP A 1 101 ? 10.111 -8.424 -23.480 1.00 84.25 101 ASP A N 1
ATOM 748 C CA . ASP A 1 101 ? 9.631 -9.451 -24.412 1.00 84.25 101 ASP A CA 1
ATOM 749 C C . ASP A 1 101 ? 9.213 -8.782 -25.732 1.00 84.25 101 ASP A C 1
ATOM 751 O O . ASP A 1 101 ? 8.234 -8.039 -25.754 1.00 84.25 101 ASP A O 1
ATOM 755 N N . PRO A 1 102 ? 9.918 -9.018 -26.852 1.00 76.12 102 PRO A N 1
ATOM 756 C CA . PRO A 1 102 ? 9.560 -8.445 -28.147 1.00 76.12 102 PRO A CA 1
ATOM 757 C C . PRO A 1 102 ? 8.335 -9.113 -28.810 1.00 76.12 102 PRO A C 1
ATOM 759 O O . PRO A 1 102 ? 8.130 -8.926 -30.011 1.00 76.12 102 PRO A O 1
ATOM 762 N N . GLU A 1 103 ? 7.561 -9.929 -28.082 1.00 71.00 103 GLU A N 1
ATOM 763 C CA . GLU A 1 103 ? 6.330 -10.650 -28.468 1.00 71.00 103 GLU A CA 1
ATOM 764 C C . GLU A 1 103 ? 6.444 -11.610 -29.668 1.00 71.00 103 GLU A C 1
ATOM 766 O O . GLU A 1 103 ? 5.567 -12.449 -29.882 1.00 71.00 103 GLU A O 1
ATOM 771 N N . ARG A 1 104 ? 7.515 -11.551 -30.470 1.00 62.00 104 ARG A N 1
ATOM 772 C CA . ARG A 1 104 ? 7.619 -12.345 -31.702 1.00 62.00 104 ARG A CA 1
ATOM 773 C C . ARG A 1 104 ? 7.915 -13.820 -31.456 1.00 62.00 104 ARG A C 1
ATOM 775 O O . ARG A 1 104 ? 7.555 -14.613 -32.316 1.00 62.00 104 ARG A O 1
ATOM 782 N N . ASP A 1 105 ? 8.487 -14.175 -30.303 1.00 61.16 105 ASP A N 1
ATOM 783 C CA . ASP A 1 105 ? 8.818 -15.560 -29.926 1.00 61.16 105 ASP A CA 1
ATOM 784 C C . ASP 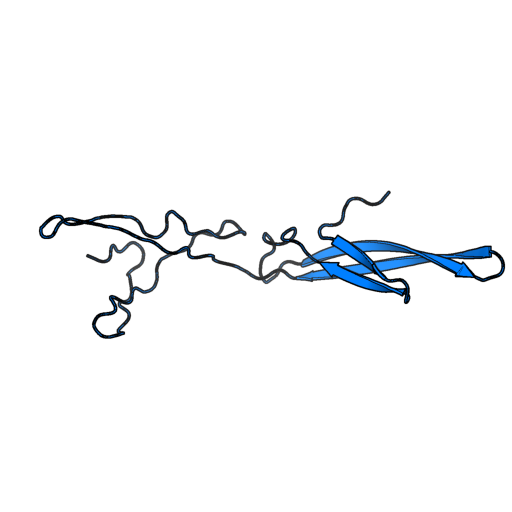A 1 105 ? 8.711 -15.837 -28.401 1.00 61.16 105 ASP A C 1
ATOM 786 O O . ASP A 1 105 ? 9.139 -16.896 -27.936 1.00 61.16 105 ASP A O 1
ATOM 790 N N . GLY A 1 106 ? 8.164 -14.904 -27.602 1.00 60.88 106 GLY A N 1
ATOM 791 C CA . GLY A 1 106 ? 7.965 -15.057 -26.146 1.00 60.88 106 GLY A CA 1
ATOM 792 C C . GLY A 1 106 ? 9.257 -15.207 -25.330 1.00 60.88 106 GLY A C 1
ATOM 793 O O . GLY A 1 106 ? 9.261 -15.807 -24.252 1.00 60.88 106 GLY A O 1
ATOM 794 N N . THR A 1 107 ? 10.387 -14.773 -25.894 1.00 76.25 107 THR A N 1
ATOM 795 C CA . THR A 1 107 ? 11.704 -14.876 -25.263 1.00 76.25 107 THR A CA 1
ATOM 796 C C . THR A 1 107 ? 12.097 -13.509 -24.739 1.00 76.25 107 THR A C 1
ATOM 798 O O . THR A 1 107 ? 12.406 -12.611 -25.519 1.00 76.25 107 THR A O 1
ATOM 801 N N . PHE A 1 108 ? 12.129 -13.382 -23.416 1.00 80.06 108 PHE A N 1
ATOM 802 C CA . PHE A 1 108 ? 12.651 -12.191 -22.762 1.00 80.06 108 PHE A CA 1
ATOM 803 C C . PHE A 1 108 ? 14.129 -11.983 -23.099 1.00 80.06 108 PHE A C 1
ATOM 805 O O . PHE A 1 108 ? 14.936 -12.916 -23.042 1.00 80.06 108 PHE A O 1
ATOM 812 N N . VAL A 1 109 ? 14.473 -10.741 -23.417 1.00 78.88 109 VAL A N 1
ATOM 813 C CA . VAL A 1 109 ? 15.845 -10.257 -23.536 1.00 78.88 109 VAL A CA 1
ATOM 814 C C . VAL A 1 109 ? 16.189 -9.539 -22.238 1.00 78.88 109 VAL A C 1
ATOM 816 O O . VAL A 1 109 ? 15.474 -8.615 -21.848 1.00 78.88 109 VAL A O 1
ATOM 819 N N . ASP A 1 110 ? 17.264 -9.966 -21.572 1.00 78.75 110 ASP A N 1
ATOM 820 C CA . ASP A 1 110 ? 17.798 -9.246 -20.415 1.00 78.75 110 ASP A CA 1
ATOM 821 C C . ASP A 1 110 ? 18.329 -7.884 -20.877 1.00 78.75 110 ASP A C 1
ATOM 823 O O . ASP A 1 110 ? 19.129 -7.797 -21.818 1.00 78.75 110 ASP A O 1
ATOM 827 N N . VAL A 1 111 ? 17.890 -6.824 -20.208 1.00 72.50 111 VAL A N 1
ATOM 828 C CA . VAL A 1 111 ? 18.380 -5.470 -20.441 1.00 72.50 111 VAL A CA 1
ATOM 829 C C . VAL A 1 111 ? 19.564 -5.247 -19.495 1.00 72.50 111 VAL A C 1
ATOM 831 O O . VAL A 1 111 ? 19.406 -5.357 -18.281 1.00 72.50 111 VAL A O 1
ATOM 834 N N . PRO A 1 112 ? 20.782 -4.979 -20.000 1.00 64.94 112 PRO A N 1
ATOM 835 C CA . PRO A 1 112 ? 21.900 -4.621 -19.130 1.00 64.94 112 PRO A CA 1
ATOM 836 C C . PRO A 1 112 ? 21.555 -3.355 -18.336 1.00 64.94 112 PRO A C 1
ATOM 838 O O . PRO A 1 112 ? 20.916 -2.469 -18.898 1.00 64.94 112 PRO A O 1
ATOM 841 N N . GLU A 1 113 ? 22.020 -3.210 -17.090 1.00 54.53 113 GLU A N 1
ATOM 842 C CA . GLU A 1 113 ? 21.856 -1.959 -16.327 1.00 54.53 113 GLU A CA 1
ATOM 843 C C . GLU A 1 113 ? 22.298 -0.744 -17.176 1.00 54.53 113 GLU A C 1
ATOM 845 O O . GLU A 1 113 ? 23.467 -0.616 -17.553 1.00 54.53 113 GLU A O 1
ATOM 850 N N . GLY A 1 114 ? 21.344 0.132 -17.522 1.00 53.38 114 GLY A N 1
ATOM 851 C CA . GLY A 1 114 ? 21.557 1.304 -18.387 1.00 53.38 114 GLY A CA 1
ATOM 852 C C . GLY A 1 114 ? 21.494 1.048 -19.904 1.00 53.38 114 GLY A C 1
ATOM 853 O O . GLY A 1 114 ? 21.885 1.915 -20.689 1.00 53.38 114 GLY A O 1
ATOM 854 N N . GLY A 1 115 ? 21.040 -0.128 -20.334 1.00 43.19 115 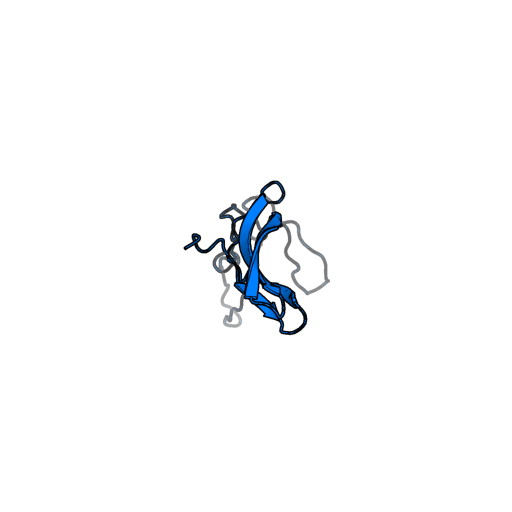GLY A N 1
ATOM 855 C CA . GLY A 1 115 ? 20.918 -0.521 -21.733 1.00 43.19 115 GLY A CA 1
ATOM 856 C C . GLY A 1 115 ? 19.609 -0.059 -22.372 1.00 43.19 115 GLY A C 1
ATOM 857 O O . GLY A 1 115 ? 18.525 -0.294 -21.856 1.00 43.19 115 GLY A O 1
ATOM 858 N N . SER A 1 116 ? 19.708 0.561 -23.545 1.00 47.47 116 SER A N 1
ATOM 859 C CA . SER A 1 116 ? 18.580 0.700 -24.467 1.00 47.47 116 SER A CA 1
ATOM 860 C C . SER A 1 116 ? 18.405 -0.623 -25.214 1.00 47.47 116 SER A C 1
ATOM 862 O O . SER A 1 116 ? 19.371 -1.146 -25.778 1.00 47.47 116 SER A O 1
ATOM 864 N N . VAL A 1 117 ? 17.182 -1.158 -25.246 1.00 43.03 117 VAL A N 1
ATOM 865 C CA . VAL A 1 117 ? 16.812 -2.165 -26.249 1.00 43.03 117 VAL A CA 1
ATOM 866 C C . VAL A 1 117 ? 16.876 -1.459 -27.603 1.00 43.03 117 VAL A C 1
ATOM 868 O O . VAL A 1 117 ? 16.160 -0.482 -27.819 1.00 43.03 117 VAL A O 1
ATOM 871 N N . THR A 1 118 ? 17.819 -1.875 -28.452 1.00 42.19 118 THR A N 1
ATOM 872 C CA . THR A 1 118 ? 18.049 -1.296 -29.788 1.00 42.19 118 THR A CA 1
ATOM 873 C C . THR A 1 118 ? 17.471 -2.183 -30.875 1.00 42.19 118 THR A C 1
ATOM 875 O O . THR A 1 118 ? 17.587 -3.423 -30.734 1.00 42.19 118 THR A O 1
#

pLDDT: mean 87.15, std 14.93, range [35.09, 98.44]

Foldseek 3Di:
DDDQQAFDWDQDPVRDIDTGNVCRCLQADQADKGKDKDKDWDADPVGDIDMDMDIDIDHYYWDKFQDDDDDDDDPPDDDDDDRCPPIDTSNHDDDDDQWDDPPPPRDIDGAPGVHDPD

Secondary structure (DSSP, 8-state):
-----SSEEEE-TTS-EEEE-TTTTTT--TT-EEEEEEEEEEE-TTS-EEEEEEEEEEE-----B---------TT------TTSS-B-TT-------EE--SSSS-PEEPPTT----